Protein AF-A0A5D8Q970-F1 (afdb_monomer_lite)

Secondary structure (DSSP, 8-state):
-EEEEEE--TTSSHHHHHHHHHHHHT--EEEETTEEEETTEEEEE--GGG-SSHHHHHHHHTT-SHHHHHHHHHHHHHH--SEEEEEESSHHHHHHHHHHHTPPPPSEEEEGGGTS-HHHHHHHHHHHHHH-----SS---SS-----

Sequence (148 aa):
MKVYALVGESGTGKSHRAQQIAGMKKIECIIDDGLLIRNNRIVAGISAKREKSKIAAIRRAIFMDKSHAEEVRAKINEIQPRSVLILGTSERMIESIISALNLPPVDEVIRIEDVATPEEIEAAKHTRQAEGIHVIPVPIVKNSICLK

pLDDT: mean 88.59, std 17.06, range [30.23, 98.75]

InterPro domains:
  IPR027417 P-loop containing nucleoside triphosphate hydrolase [SSF52540] (2-115)

Foldseek 3Di:
DAEEEEEAAPQQCCLVCVVVVCVVVVAAWEQFQLFIDGPLDTPAGDGLVVDPDPVSSLCSSLLVPLVSLVRVLVSCVVVVTPHYYYYDHDVVSVVSNCVSNVHDDHPYYDYSVNVDPPVSRVVSNCCCVVVVDDDHNHDDPPDDDPPD

Organism: NCBI:txid2606906

Radius of gyration: 14.5 Å; chains: 1; bounding box: 30×33×36 Å

Structure (mmCIF, N/CA/C/O backbone):
data_AF-A0A5D8Q970-F1
#
_entry.id   AF-A0A5D8Q970-F1
#
loop_
_atom_site.group_PDB
_atom_site.id
_atom_site.type_symbol
_atom_site.label_atom_id
_atom_site.label_alt_id
_atom_site.label_comp_id
_atom_site.label_asym_id
_atom_site.label_entity_id
_atom_site.label_seq_id
_atom_site.pdbx_PDB_ins_code
_atom_site.Cartn_x
_atom_site.Cartn_y
_atom_site.Cartn_z
_atom_site.occupancy
_atom_site.B_iso_or_equiv
_atom_site.auth_seq_id
_atom_site.auth_comp_id
_atom_site.auth_asym_id
_atom_site.auth_atom_id
_atom_site.pdbx_PDB_model_num
ATOM 1 N N . MET A 1 1 ? -12.293 -7.362 8.334 1.00 96.00 1 MET A N 1
ATOM 2 C CA . MET A 1 1 ? -11.694 -6.721 7.145 1.00 96.00 1 MET A CA 1
ATOM 3 C C . MET A 1 1 ? -10.746 -7.720 6.509 1.00 96.00 1 MET A C 1
ATOM 5 O O . MET A 1 1 ? -9.945 -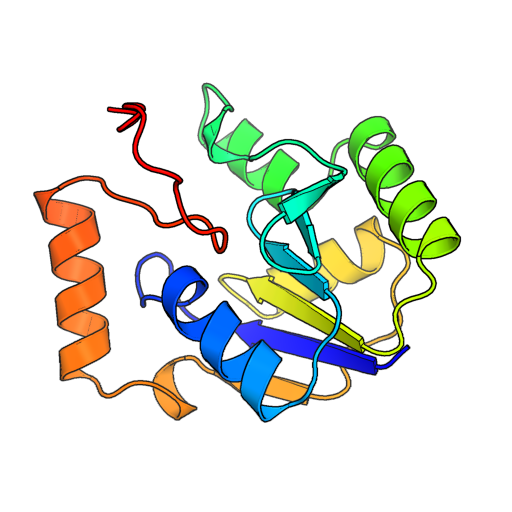8.267 7.250 1.00 96.00 1 MET A O 1
ATOM 9 N N . LYS A 1 2 ? -10.867 -7.980 5.201 1.00 98.06 2 LYS A N 1
ATOM 10 C CA . LYS A 1 2 ? -9.922 -8.812 4.438 1.00 98.06 2 LYS A CA 1
ATOM 11 C C . LYS A 1 2 ? -8.735 -7.986 3.940 1.00 98.06 2 LYS A C 1
ATOM 13 O O . LYS A 1 2 ? -8.937 -6.853 3.501 1.00 98.06 2 LYS A O 1
ATOM 18 N N . VAL A 1 3 ? -7.533 -8.540 3.959 1.00 98.56 3 VAL A N 1
ATOM 19 C CA . VAL A 1 3 ? -6.296 -7.869 3.553 1.00 98.56 3 VAL A CA 1
ATOM 20 C C . VAL A 1 3 ? -5.663 -8.617 2.384 1.00 98.56 3 VAL A C 1
ATOM 22 O O . VAL A 1 3 ? -5.260 -9.768 2.503 1.00 98.56 3 VAL A O 1
ATOM 25 N N . TYR A 1 4 ? -5.546 -7.936 1.251 1.00 98.62 4 TYR A N 1
ATOM 26 C CA . TYR A 1 4 ? -4.846 -8.412 0.063 1.00 98.62 4 TYR A CA 1
ATOM 27 C C . TYR A 1 4 ? -3.512 -7.677 -0.063 1.00 98.62 4 TYR A C 1
ATOM 29 O O . TYR A 1 4 ? -3.425 -6.493 0.268 1.00 98.62 4 TYR A O 1
ATOM 37 N N . ALA A 1 5 ? -2.493 -8.337 -0.601 1.00 98.38 5 ALA A N 1
ATOM 38 C CA . ALA A 1 5 ? -1.212 -7.718 -0.917 1.00 98.38 5 ALA A CA 1
ATOM 39 C C . ALA A 1 5 ? -0.885 -7.874 -2.404 1.00 98.38 5 ALA A C 1
ATOM 41 O O . ALA A 1 5 ? -1.008 -8.967 -2.944 1.00 98.38 5 ALA A O 1
ATOM 42 N N . LEU A 1 6 ? -0.433 -6.800 -3.053 1.00 98.12 6 LEU A N 1
ATOM 43 C CA . LEU A 1 6 ? 0.188 -6.844 -4.377 1.00 98.12 6 LEU A CA 1
ATOM 44 C C . LEU A 1 6 ? 1.685 -6.563 -4.233 1.00 98.12 6 LEU A C 1
ATOM 46 O O . LEU A 1 6 ? 2.087 -5.439 -3.909 1.00 98.12 6 LEU A O 1
ATOM 50 N N . VAL A 1 7 ? 2.502 -7.583 -4.490 1.00 97.62 7 VAL A N 1
ATOM 51 C CA . VAL A 1 7 ? 3.956 -7.552 -4.291 1.00 97.62 7 VAL A CA 1
ATOM 52 C C . VAL A 1 7 ? 4.681 -7.629 -5.630 1.00 97.62 7 VAL A C 1
ATOM 54 O O . VAL A 1 7 ? 4.294 -8.370 -6.523 1.00 97.62 7 VAL A O 1
ATOM 57 N N . GLY A 1 8 ? 5.745 -6.847 -5.778 1.00 95.12 8 GLY A N 1
ATOM 58 C CA . GLY A 1 8 ? 6.591 -6.863 -6.970 1.00 95.12 8 GLY A CA 1
ATOM 59 C C . GLY A 1 8 ? 7.581 -5.710 -6.965 1.00 95.12 8 GLY A C 1
ATOM 60 O O . GLY A 1 8 ? 7.360 -4.706 -6.286 1.00 95.12 8 GLY A O 1
ATOM 61 N N . GLU A 1 9 ? 8.661 -5.801 -7.730 1.00 92.12 9 GLU A N 1
ATOM 62 C CA . GLU A 1 9 ? 9.732 -4.799 -7.704 1.00 92.12 9 GLU A CA 1
ATOM 63 C C . GLU A 1 9 ? 9.276 -3.372 -8.061 1.00 92.12 9 GLU A C 1
ATOM 65 O O . GLU A 1 9 ? 8.180 -3.108 -8.565 1.00 92.12 9 GLU A O 1
ATOM 70 N N . SER A 1 10 ? 10.113 -2.382 -7.758 1.00 87.50 10 SER A N 1
ATOM 71 C CA . SER A 1 10 ? 9.811 -0.996 -8.109 1.00 87.50 10 SER A CA 1
ATOM 72 C C . SER A 1 10 ? 9.743 -0.826 -9.630 1.00 87.50 10 SER A C 1
ATOM 74 O O . SER A 1 10 ? 10.675 -1.192 -10.332 1.00 87.50 10 SER A O 1
ATOM 76 N N . GLY A 1 11 ? 8.658 -0.238 -10.142 1.00 84.62 11 GLY A N 1
ATOM 77 C CA . GLY A 1 11 ? 8.485 -0.017 -11.582 1.00 84.62 11 GLY A CA 1
ATOM 78 C C . GLY A 1 11 ? 7.807 -1.130 -12.369 1.00 84.62 11 GLY A C 1
ATOM 79 O O . GLY A 1 11 ? 7.571 -0.940 -13.548 1.00 84.62 11 GLY A O 1
ATOM 80 N N . THR A 1 12 ? 7.388 -2.223 -11.734 1.00 88.06 12 THR A N 1
ATOM 81 C CA . THR A 1 12 ? 6.688 -3.335 -12.407 1.00 88.06 12 THR A CA 1
ATOM 82 C C . THR A 1 12 ? 5.206 -3.065 -12.720 1.00 88.06 12 THR A C 1
ATOM 84 O O . THR A 1 12 ? 4.455 -3.981 -13.025 1.00 88.06 12 THR A O 1
ATOM 87 N N . GLY A 1 13 ? 4.731 -1.819 -12.596 1.00 85.94 13 GLY A N 1
ATOM 88 C CA . GLY A 1 13 ? 3.344 -1.461 -12.933 1.00 85.94 13 GLY A CA 1
ATOM 89 C C . GLY A 1 13 ? 2.278 -1.750 -11.861 1.00 85.94 13 GLY A C 1
ATOM 90 O O . GLY A 1 13 ? 1.089 -1.606 -12.142 1.00 85.94 13 GLY A O 1
ATOM 91 N N . LYS A 1 14 ? 2.660 -2.086 -10.617 1.00 92.50 14 LYS A N 1
ATOM 92 C CA . LYS A 1 14 ? 1.714 -2.362 -9.506 1.00 92.50 14 LYS A CA 1
ATOM 93 C C . LYS A 1 14 ? 0.605 -1.318 -9.349 1.00 92.50 14 LYS A C 1
ATOM 95 O O . LYS A 1 14 ? -0.564 -1.681 -9.321 1.00 92.50 14 LYS A O 1
ATOM 100 N N . SER A 1 15 ? 0.950 -0.030 -9.283 1.00 85.06 15 SER A N 1
ATOM 101 C CA . SER A 1 15 ? -0.033 1.048 -9.094 1.00 85.06 15 SER A CA 1
ATOM 102 C C . SER A 1 15 ? -1.039 1.140 -10.250 1.00 85.06 15 SER A C 1
ATOM 104 O O . SER A 1 15 ? -2.193 1.483 -10.025 1.00 85.06 15 SER A O 1
ATOM 106 N N . HIS A 1 16 ? -0.650 0.774 -11.476 1.00 84.12 16 HIS A N 1
ATOM 107 C CA . HIS A 1 16 ? -1.577 0.692 -12.609 1.00 84.12 16 HIS A CA 1
ATOM 108 C C . HIS A 1 16 ? -2.526 -0.513 -12.474 1.00 84.12 16 HIS A C 1
ATOM 110 O O . HIS A 1 16 ? -3.742 -0.372 -12.594 1.00 84.12 16 HIS A O 1
ATOM 116 N N . ARG A 1 17 ? -1.987 -1.695 -12.146 1.00 89.88 17 ARG A N 1
ATOM 117 C CA . ARG A 1 17 ? -2.764 -2.939 -11.978 1.00 89.88 17 ARG A CA 1
ATOM 118 C C . ARG A 1 17 ? -3.668 -2.939 -10.742 1.00 89.88 17 ARG A C 1
ATOM 120 O O . ARG A 1 17 ? -4.692 -3.619 -10.742 1.00 89.88 17 ARG A O 1
ATOM 127 N N . ALA A 1 18 ? -3.332 -2.170 -9.708 1.00 92.88 18 ALA A N 1
ATOM 128 C CA . ALA A 1 18 ? -4.062 -2.144 -8.442 1.00 92.88 18 ALA A CA 1
ATOM 129 C C . ALA A 1 18 ? -5.557 -1.858 -8.609 1.00 92.88 18 ALA A C 1
ATOM 131 O O . ALA A 1 18 ? -6.379 -2.520 -7.983 1.00 92.88 18 ALA A O 1
ATOM 132 N N . GLN A 1 19 ? -5.915 -0.920 -9.490 1.00 90.19 19 GLN A N 1
ATOM 133 C CA . GLN A 1 19 ? -7.313 -0.571 -9.752 1.00 90.19 19 GLN A CA 1
ATOM 134 C C . GLN A 1 19 ? -8.089 -1.720 -10.401 1.00 90.19 19 GLN A C 1
ATOM 136 O O . GLN A 1 19 ? -9.222 -2.009 -10.017 1.00 90.19 19 GLN A O 1
ATOM 141 N N . GLN A 1 20 ? -7.458 -2.427 -11.341 1.00 91.31 20 GLN A N 1
ATOM 142 C CA . GLN A 1 20 ? -8.046 -3.601 -11.981 1.00 91.31 20 GLN A CA 1
ATOM 143 C C . GLN A 1 20 ? -8.285 -4.723 -10.958 1.00 91.31 20 GLN A C 1
ATOM 145 O O . GLN A 1 20 ? -9.388 -5.262 -10.884 1.00 91.31 20 GLN A O 1
ATOM 150 N N . ILE A 1 21 ? -7.278 -5.034 -10.134 1.00 94.44 21 ILE A N 1
ATOM 151 C CA . ILE A 1 21 ? -7.375 -6.063 -9.086 1.00 94.44 21 ILE A CA 1
ATOM 152 C C . ILE A 1 21 ? -8.456 -5.692 -8.071 1.00 94.44 21 ILE A C 1
ATOM 154 O O . ILE A 1 21 ? -9.286 -6.535 -7.724 1.00 94.44 21 ILE A O 1
ATOM 158 N N . ALA A 1 22 ? -8.485 -4.431 -7.631 1.00 94.00 22 ALA A N 1
ATOM 159 C CA . ALA A 1 22 ? -9.492 -3.948 -6.700 1.00 94.00 22 ALA A CA 1
ATOM 160 C C . ALA A 1 22 ? -10.907 -4.071 -7.280 1.00 94.00 22 ALA A C 1
ATOM 162 O O . ALA A 1 22 ? -11.799 -4.565 -6.596 1.00 94.00 22 ALA A O 1
ATOM 163 N N . GLY A 1 23 ? -11.108 -3.728 -8.555 1.00 92.75 23 GLY A N 1
ATOM 164 C CA . GLY A 1 23 ? -12.386 -3.929 -9.239 1.00 92.75 23 GLY A CA 1
ATOM 165 C C . GLY A 1 23 ? -12.799 -5.403 -9.309 1.00 92.75 23 GLY A C 1
ATOM 166 O O . GLY A 1 23 ? -13.898 -5.758 -8.881 1.00 92.75 23 GLY A O 1
ATOM 167 N N . MET A 1 24 ? -11.906 -6.279 -9.783 1.00 93.38 24 MET A N 1
ATOM 168 C CA . MET A 1 24 ? -12.180 -7.716 -9.951 1.00 93.38 24 MET A CA 1
ATOM 169 C C . MET A 1 24 ? -12.506 -8.413 -8.625 1.00 93.38 24 MET A C 1
ATOM 171 O O . MET A 1 24 ? -13.450 -9.200 -8.549 1.00 93.38 24 MET A O 1
ATOM 175 N N . LYS A 1 25 ? -11.748 -8.110 -7.566 1.00 94.75 25 LYS A N 1
ATOM 176 C CA . LYS A 1 25 ? -11.921 -8.707 -6.233 1.00 94.75 25 LYS A CA 1
ATOM 177 C C . LYS A 1 25 ? -12.880 -7.919 -5.332 1.00 94.75 25 LYS A C 1
ATOM 179 O O . LYS A 1 25 ? -13.068 -8.300 -4.178 1.00 94.75 25 LYS A O 1
ATOM 184 N N . LYS A 1 26 ? -13.511 -6.851 -5.843 1.00 95.62 26 LYS A N 1
ATOM 185 C CA . LYS A 1 26 ? -14.404 -5.946 -5.091 1.00 95.62 26 LYS A CA 1
ATOM 186 C C . LYS A 1 26 ? -13.742 -5.412 -3.811 1.00 95.62 26 LYS A C 1
ATOM 188 O O . LYS A 1 26 ? -14.339 -5.427 -2.733 1.00 95.62 26 LYS A O 1
ATOM 193 N N . ILE A 1 27 ? -12.485 -4.993 -3.930 1.00 97.50 27 ILE A N 1
ATOM 194 C CA . ILE A 1 27 ? -11.704 -4.415 -2.838 1.00 97.50 27 ILE A CA 1
ATOM 195 C C . ILE A 1 27 ? -12.089 -2.949 -2.663 1.00 97.50 27 ILE A C 1
ATOM 197 O O . ILE A 1 27 ? -12.117 -2.193 -3.631 1.00 97.50 27 ILE A O 1
ATOM 201 N N . GLU A 1 28 ? -12.404 -2.549 -1.433 1.00 97.94 28 GLU A N 1
ATOM 202 C CA . GLU A 1 28 ? -12.983 -1.227 -1.170 1.00 97.94 28 GLU A CA 1
ATOM 203 C C . GLU A 1 28 ? -11.940 -0.116 -1.062 1.00 97.94 28 GLU A C 1
ATOM 205 O O . GLU A 1 28 ? -12.219 1.019 -1.455 1.00 97.94 28 GLU A O 1
ATOM 210 N N . CYS A 1 29 ? -10.749 -0.433 -0.552 1.00 98.31 29 CYS A N 1
ATOM 211 C CA . CYS A 1 29 ? -9.670 0.534 -0.378 1.00 98.31 29 CYS A CA 1
ATOM 212 C C . CYS A 1 29 ? -8.325 0.004 -0.890 1.00 98.31 29 CYS A C 1
ATOM 214 O O . CYS A 1 29 ? -8.037 -1.189 -0.814 1.00 98.31 29 CYS A O 1
ATOM 216 N N . ILE A 1 30 ? -7.472 0.914 -1.350 1.00 98.50 30 ILE A N 1
ATOM 217 C CA . ILE A 1 30 ? -6.084 0.653 -1.740 1.00 98.50 30 ILE A CA 1
ATOM 218 C C . ILE A 1 30 ? -5.164 1.453 -0.815 1.00 98.50 30 ILE A C 1
ATOM 220 O O . ILE A 1 30 ? -5.433 2.620 -0.530 1.00 98.50 30 ILE A O 1
ATOM 224 N N . ILE A 1 31 ? -4.082 0.827 -0.360 1.00 98.38 31 ILE A N 1
ATOM 225 C CA . ILE A 1 31 ? -3.004 1.447 0.406 1.00 98.38 31 ILE A CA 1
ATOM 226 C C . ILE A 1 31 ? -1.738 1.384 -0.447 1.00 98.38 31 ILE A C 1
ATOM 228 O O . ILE A 1 31 ? -1.235 0.301 -0.744 1.00 98.38 31 ILE A O 1
ATOM 232 N N . ASP A 1 32 ? -1.241 2.546 -0.862 1.00 95.81 32 ASP A N 1
ATOM 233 C CA . ASP A 1 32 ? -0.038 2.677 -1.690 1.00 95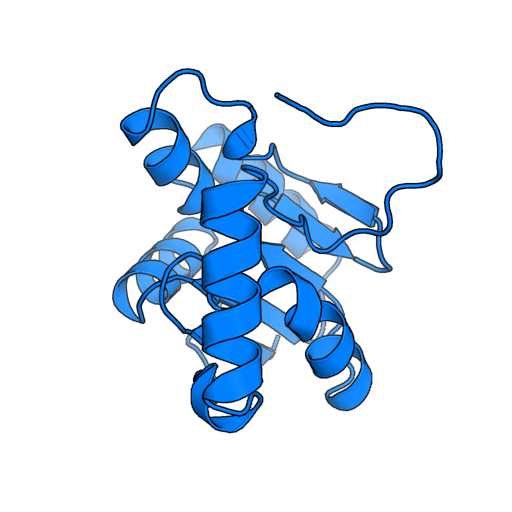.81 32 ASP A CA 1
ATOM 234 C C . ASP A 1 32 ? 0.656 4.003 -1.381 1.00 95.81 32 ASP A C 1
ATOM 236 O O . ASP A 1 32 ? -0.009 5.001 -1.120 1.00 95.81 32 ASP A O 1
ATOM 240 N N . ASP A 1 33 ? 1.987 4.030 -1.437 1.00 93.12 33 ASP A N 1
ATOM 241 C CA . ASP A 1 33 ? 2.779 5.266 -1.384 1.00 93.12 33 ASP A CA 1
ATOM 242 C C . ASP A 1 33 ? 2.512 6.171 -0.157 1.00 93.12 33 ASP A C 1
ATOM 244 O O . ASP A 1 33 ? 2.724 7.376 -0.218 1.00 93.12 33 ASP A O 1
ATOM 248 N N . GLY A 1 34 ? 2.039 5.629 0.971 1.00 96.88 34 GLY A N 1
ATOM 249 C CA . GLY A 1 34 ? 1.655 6.434 2.141 1.00 96.88 34 GLY A CA 1
ATOM 250 C C . GLY A 1 34 ? 0.234 7.015 2.074 1.00 96.88 34 GLY A C 1
ATOM 251 O O . GLY A 1 34 ? -0.103 7.909 2.842 1.00 96.88 34 GLY A O 1
ATOM 252 N N . LEU A 1 35 ? -0.605 6.537 1.158 1.00 98.19 35 LEU A N 1
ATOM 253 C CA . LEU A 1 35 ? -1.977 6.995 0.957 1.00 98.19 35 LEU A CA 1
ATOM 254 C C . LEU A 1 35 ? -2.984 5.897 1.290 1.00 98.19 35 LEU A C 1
ATOM 256 O O . LEU A 1 35 ? -2.733 4.718 1.046 1.00 98.19 35 LEU A O 1
ATOM 260 N N . LEU A 1 36 ? -4.166 6.315 1.741 1.00 98.50 36 LEU A N 1
ATOM 261 C CA . LEU A 1 36 ? -5.384 5.512 1.713 1.00 98.50 36 LEU A CA 1
ATOM 262 C C . LEU A 1 36 ? -6.294 6.035 0.603 1.00 98.50 36 LEU A C 1
ATOM 264 O O . LEU A 1 36 ? -6.653 7.216 0.573 1.00 98.50 36 LEU A O 1
ATOM 268 N N . ILE A 1 37 ? -6.680 5.149 -0.307 1.00 97.75 37 ILE A N 1
ATOM 269 C CA . ILE A 1 37 ? -7.447 5.476 -1.505 1.00 97.75 37 ILE A CA 1
ATOM 270 C C . ILE A 1 37 ? -8.741 4.669 -1.505 1.00 97.75 37 ILE A C 1
ATOM 272 O O . ILE A 1 37 ? -8.718 3.456 -1.324 1.00 97.75 37 ILE A O 1
ATOM 276 N N . ARG A 1 38 ? -9.873 5.332 -1.748 1.00 95.81 38 ARG A N 1
ATOM 277 C CA . ARG A 1 38 ? -11.200 4.714 -1.877 1.00 95.81 38 ARG A CA 1
ATOM 278 C C . ARG A 1 38 ? -11.948 5.365 -3.028 1.00 95.81 38 ARG A C 1
ATOM 280 O O . ARG A 1 38 ? -11.940 6.588 -3.142 1.00 95.81 38 ARG A O 1
ATOM 287 N N . ASN A 1 39 ? -12.610 4.569 -3.871 1.00 90.00 39 ASN A N 1
ATOM 288 C CA . ASN A 1 39 ? -13.371 5.066 -5.027 1.00 90.00 39 ASN A CA 1
ATOM 289 C C . ASN A 1 39 ? -12.573 6.079 -5.864 1.00 90.00 39 ASN A C 1
ATOM 291 O O . ASN A 1 39 ? -13.064 7.165 -6.178 1.00 90.00 39 ASN A O 1
ATOM 295 N N . ASN A 1 40 ? -11.317 5.745 -6.175 1.00 86.81 40 ASN A N 1
ATOM 296 C CA . ASN A 1 40 ? -10.425 6.580 -6.981 1.00 86.81 40 ASN A CA 1
ATOM 297 C C . ASN A 1 40 ? -10.109 7.962 -6.380 1.00 86.81 40 ASN A C 1
ATOM 299 O O . ASN A 1 40 ? -9.687 8.866 -7.099 1.00 86.81 40 ASN A O 1
ATOM 303 N N . ARG A 1 41 ? -10.286 8.135 -5.066 1.00 93.06 41 ARG A N 1
ATOM 304 C CA . ARG A 1 41 ? -9.966 9.365 -4.336 1.00 93.06 41 ARG A CA 1
ATOM 305 C C . ARG A 1 41 ? -9.052 9.061 -3.161 1.00 93.06 41 ARG A C 1
ATOM 307 O O . ARG A 1 41 ? -9.235 8.060 -2.473 1.00 93.06 41 ARG A O 1
ATOM 314 N N . ILE A 1 42 ? -8.096 9.951 -2.918 1.00 97.06 42 ILE A N 1
ATOM 315 C CA . ILE A 1 42 ? -7.302 9.942 -1.689 1.00 97.06 42 ILE A CA 1
ATOM 316 C C . ILE A 1 42 ? -8.233 10.361 -0.552 1.00 97.06 42 ILE A C 1
ATOM 318 O O . ILE A 1 42 ? -8.828 11.436 -0.613 1.00 97.06 42 ILE A O 1
ATOM 322 N N . VAL A 1 43 ? -8.382 9.503 0.452 1.00 97.69 43 VAL A N 1
ATOM 323 C CA . VAL A 1 43 ? -9.256 9.749 1.610 1.00 97.69 43 VAL A CA 1
ATOM 324 C C . VAL A 1 43 ? -8.479 10.020 2.898 1.00 97.69 43 VAL A C 1
ATOM 326 O O . VAL A 1 43 ? -9.057 10.575 3.828 1.00 97.69 43 VAL A O 1
ATOM 329 N N . ALA A 1 44 ? -7.194 9.655 2.948 1.00 98.25 44 ALA A N 1
ATOM 330 C CA . ALA A 1 44 ? -6.250 10.033 4.000 1.00 98.25 44 ALA A CA 1
ATOM 331 C C . ALA A 1 44 ? -4.799 9.829 3.541 1.00 98.25 44 ALA A C 1
ATOM 333 O O . ALA A 1 44 ? -4.534 9.093 2.581 1.00 98.25 44 ALA A O 1
ATOM 334 N N . GLY A 1 45 ? -3.875 10.435 4.281 1.00 97.69 45 GLY A N 1
ATOM 335 C CA . GLY A 1 45 ? -2.444 10.258 4.114 1.00 97.69 45 GLY A CA 1
ATOM 336 C C . GLY A 1 45 ? -1.823 11.188 3.079 1.00 97.69 45 GLY A C 1
ATOM 337 O O . GLY A 1 45 ? -2.485 11.912 2.328 1.00 97.69 45 GLY A O 1
ATOM 338 N N . ILE A 1 46 ? -0.497 11.161 3.042 1.00 95.38 46 ILE A N 1
ATOM 339 C CA . ILE A 1 46 ? 0.324 12.016 2.195 1.00 95.38 46 ILE A CA 1
ATOM 340 C C . ILE A 1 46 ? 1.312 11.139 1.432 1.00 95.38 46 ILE A C 1
ATOM 342 O O . ILE A 1 46 ? 2.096 10.396 2.019 1.00 95.38 46 ILE A O 1
ATOM 346 N N . SER A 1 47 ? 1.311 11.314 0.113 1.00 95.12 47 SER A N 1
ATOM 347 C CA . SER A 1 47 ? 2.163 10.582 -0.820 1.00 95.12 47 SER A CA 1
ATOM 348 C C . SER A 1 47 ? 3.646 10.726 -0.476 1.00 95.12 47 SER A C 1
ATOM 350 O O . SER A 1 47 ? 4.161 11.840 -0.339 1.00 95.12 47 SER A O 1
ATOM 352 N N . ALA A 1 48 ? 4.345 9.596 -0.414 1.00 92.62 48 ALA A N 1
ATOM 353 C CA . ALA A 1 48 ? 5.788 9.499 -0.260 1.00 92.62 48 ALA A CA 1
ATOM 354 C C . ALA A 1 48 ? 6.548 10.182 -1.403 1.00 92.62 48 ALA A C 1
ATOM 356 O O . ALA A 1 48 ? 7.670 10.636 -1.200 1.00 92.62 48 ALA A O 1
ATOM 357 N N . LYS A 1 49 ? 5.928 10.350 -2.576 1.00 85.12 49 LYS A N 1
ATOM 358 C CA . LYS A 1 49 ? 6.496 11.117 -3.699 1.00 85.12 49 LYS A CA 1
ATOM 359 C C . LYS A 1 49 ? 6.619 12.617 -3.418 1.00 85.12 49 LYS A C 1
ATOM 361 O O . LYS A 1 49 ? 7.315 13.309 -4.150 1.00 85.12 49 LYS A O 1
ATOM 366 N N . ARG A 1 50 ? 5.966 13.138 -2.372 1.00 90.94 50 ARG A N 1
ATOM 367 C CA . ARG A 1 50 ? 6.141 14.534 -1.924 1.00 90.94 50 ARG A CA 1
ATOM 368 C C . ARG A 1 50 ? 7.384 14.729 -1.056 1.00 90.94 50 ARG A C 1
ATOM 370 O O . ARG A 1 50 ? 7.711 15.862 -0.708 1.00 90.94 50 ARG A O 1
ATOM 377 N N . GLU A 1 51 ? 8.055 13.646 -0.677 1.00 92.94 51 GLU A N 1
ATOM 378 C CA . GLU A 1 51 ? 9.234 13.703 0.175 1.00 92.94 51 GLU A CA 1
ATOM 379 C C . GLU A 1 51 ? 10.483 14.112 -0.600 1.00 92.94 51 GLU A C 1
ATOM 381 O O . GLU A 1 51 ? 10.738 13.650 -1.709 1.00 92.94 51 GLU A O 1
ATOM 386 N N . LYS A 1 52 ? 11.318 14.946 0.026 1.00 89.75 52 LYS A N 1
ATOM 387 C CA . LYS A 1 52 ? 12.536 15.485 -0.604 1.00 89.75 52 LYS A CA 1
ATOM 388 C C . LYS A 1 52 ? 13.684 14.480 -0.687 1.00 89.75 52 LYS A C 1
ATOM 390 O O . LYS A 1 52 ? 14.628 14.689 -1.440 1.00 89.75 52 LYS A O 1
ATOM 395 N N . SER A 1 53 ? 13.652 13.424 0.127 1.00 94.50 53 SER A N 1
ATOM 396 C CA . SER A 1 53 ? 14.711 12.415 0.172 1.00 94.50 53 SER A CA 1
ATOM 397 C C . SER A 1 53 ? 14.143 11.010 0.050 1.00 94.50 53 SER A C 1
ATOM 399 O O . SER A 1 53 ? 13.050 10.718 0.534 1.00 94.50 53 SER A O 1
ATOM 401 N N . LYS A 1 54 ? 14.935 10.105 -0.531 1.00 90.00 54 LYS A N 1
ATOM 402 C CA . LYS A 1 54 ? 14.572 8.690 -0.679 1.00 90.00 54 LYS A CA 1
ATOM 403 C C . LYS A 1 54 ? 14.271 8.020 0.665 1.00 90.00 54 LYS A C 1
ATOM 405 O O . LYS A 1 54 ? 13.338 7.232 0.759 1.00 90.00 54 LYS A O 1
ATOM 410 N N . ILE A 1 55 ? 15.041 8.342 1.707 1.00 94.56 55 ILE A N 1
ATOM 411 C CA . ILE A 1 55 ? 14.826 7.791 3.053 1.00 94.56 55 ILE A CA 1
ATOM 412 C C . ILE A 1 55 ? 13.486 8.276 3.612 1.00 94.56 55 ILE A C 1
ATOM 414 O O . ILE A 1 55 ? 12.716 7.465 4.123 1.00 94.56 55 ILE A O 1
ATOM 418 N N . ALA A 1 56 ? 13.178 9.569 3.481 1.00 95.38 56 ALA A N 1
ATOM 419 C CA . ALA A 1 56 ? 11.896 10.113 3.922 1.00 95.38 56 ALA A CA 1
ATOM 420 C C . ALA A 1 56 ? 10.720 9.500 3.143 1.00 95.38 56 ALA A C 1
ATOM 422 O O . ALA A 1 56 ? 9.744 9.087 3.762 1.00 95.38 56 ALA A O 1
ATOM 423 N N . ALA A 1 57 ? 10.859 9.319 1.824 1.00 94.00 57 ALA A N 1
ATOM 424 C CA . ALA A 1 57 ? 9.866 8.639 0.992 1.00 94.00 57 ALA A CA 1
ATOM 425 C C . ALA A 1 57 ? 9.598 7.203 1.472 1.00 94.00 57 ALA A C 1
ATOM 427 O O . ALA A 1 57 ? 8.450 6.822 1.678 1.00 94.00 57 ALA A O 1
ATOM 428 N N . ILE A 1 58 ? 10.648 6.416 1.736 1.00 93.88 58 ILE A N 1
ATOM 429 C CA . ILE A 1 58 ? 10.494 5.047 2.255 1.00 93.88 58 ILE A CA 1
ATOM 430 C C . ILE A 1 58 ? 9.764 5.062 3.601 1.00 93.88 58 ILE A C 1
ATOM 432 O O . ILE A 1 58 ? 8.794 4.329 3.775 1.00 93.88 58 ILE A O 1
ATOM 436 N N . ARG A 1 59 ? 10.191 5.923 4.536 1.00 96.75 59 ARG A N 1
ATOM 437 C CA . ARG A 1 59 ? 9.560 6.057 5.861 1.00 96.75 59 ARG A CA 1
ATOM 438 C C . ARG A 1 59 ? 8.086 6.444 5.753 1.00 96.75 59 ARG A C 1
ATOM 440 O O . ARG A 1 59 ? 7.272 5.924 6.511 1.00 96.75 59 ARG A O 1
ATOM 447 N N . ARG A 1 60 ? 7.741 7.328 4.814 1.00 97.81 60 ARG A N 1
ATOM 448 C CA . ARG A 1 60 ? 6.361 7.740 4.541 1.00 97.81 60 ARG A CA 1
ATOM 449 C C . ARG A 1 60 ? 5.527 6.589 3.985 1.00 97.81 60 ARG A C 1
ATOM 451 O O . ARG A 1 60 ? 4.440 6.342 4.497 1.00 97.81 60 ARG A O 1
ATOM 458 N N . ALA A 1 61 ? 6.055 5.870 2.995 1.00 96.44 61 ALA A N 1
ATOM 459 C CA . ALA A 1 61 ? 5.361 4.775 2.321 1.00 96.44 61 ALA A CA 1
ATOM 460 C C . ALA A 1 61 ? 5.033 3.602 3.257 1.00 96.44 61 ALA A C 1
ATOM 462 O O . ALA A 1 61 ? 4.012 2.947 3.076 1.00 96.44 61 ALA A O 1
ATOM 463 N N . ILE A 1 62 ? 5.876 3.358 4.266 1.00 98.06 62 ILE A N 1
ATOM 464 C CA . ILE A 1 62 ? 5.643 2.326 5.291 1.00 98.06 62 ILE A CA 1
ATOM 465 C C . ILE A 1 62 ? 4.950 2.861 6.551 1.00 98.06 62 ILE A C 1
ATOM 467 O O . ILE A 1 62 ? 4.883 2.149 7.547 1.00 98.06 62 ILE A O 1
ATOM 471 N N . PHE A 1 63 ? 4.462 4.108 6.529 1.00 98.50 63 PHE A N 1
ATOM 472 C CA . PHE A 1 63 ? 3.772 4.752 7.654 1.00 98.50 63 PHE A CA 1
ATOM 473 C C . PHE A 1 63 ? 4.597 4.762 8.956 1.00 98.50 63 PHE A C 1
ATOM 475 O O . PHE A 1 63 ? 4.078 4.561 10.049 1.00 98.50 63 PHE A O 1
ATOM 482 N N . MET A 1 64 ? 5.907 5.007 8.853 1.00 97.69 64 MET A N 1
ATOM 483 C CA . MET A 1 64 ? 6.804 5.030 10.017 1.00 97.69 64 MET A CA 1
ATOM 484 C C . MET A 1 64 ? 6.586 6.255 10.918 1.00 97.69 64 MET A C 1
ATOM 486 O O . MET A 1 64 ? 6.911 6.225 12.105 1.00 97.69 64 MET A O 1
ATOM 490 N N . ASP A 1 65 ? 6.091 7.353 10.349 1.00 97.00 65 ASP A N 1
ATOM 491 C CA . ASP A 1 65 ? 5.709 8.537 11.111 1.00 97.00 65 ASP A CA 1
ATOM 492 C C . ASP A 1 65 ? 4.389 8.287 11.857 1.00 97.00 65 ASP A C 1
ATOM 494 O O . ASP A 1 65 ? 3.390 7.897 11.251 1.00 97.00 65 ASP A O 1
ATOM 498 N N . LYS A 1 66 ? 4.397 8.476 13.183 1.00 97.38 66 LYS A N 1
ATOM 499 C CA . LYS A 1 66 ? 3.284 8.061 14.048 1.00 97.38 66 LYS A CA 1
ATOM 500 C C . LYS A 1 66 ? 2.016 8.871 13.804 1.00 97.38 66 LYS A C 1
ATOM 502 O O . LYS A 1 66 ? 0.952 8.268 13.722 1.00 97.38 66 LYS A O 1
ATOM 507 N N . SER A 1 67 ? 2.122 10.192 13.655 1.00 97.88 67 SER A N 1
ATOM 508 C CA . SER A 1 67 ? 0.948 11.041 13.425 1.00 97.88 67 SER A CA 1
ATOM 509 C C . SER A 1 67 ? 0.337 10.773 12.051 1.00 97.88 67 SER A C 1
ATOM 511 O O . SER A 1 67 ? -0.881 10.667 11.935 1.00 97.88 67 SER A O 1
ATOM 513 N N . HIS A 1 68 ? 1.166 10.557 11.026 1.00 98.38 68 HIS A N 1
ATOM 514 C CA . HIS A 1 68 ? 0.694 10.123 9.713 1.00 98.38 68 HIS A CA 1
ATOM 515 C C . HIS A 1 68 ? -0.006 8.753 9.761 1.00 98.38 68 HIS A C 1
ATOM 517 O O . HIS A 1 68 ? -1.072 8.572 9.174 1.00 98.38 68 HIS A O 1
ATOM 523 N N . ALA A 1 69 ? 0.560 7.779 10.480 1.00 98.62 69 ALA A N 1
ATOM 524 C CA . ALA A 1 69 ? -0.074 6.475 10.665 1.00 98.62 69 ALA A CA 1
ATOM 525 C C . ALA A 1 69 ? -1.406 6.585 11.426 1.00 98.62 69 ALA A C 1
ATOM 527 O O . ALA A 1 69 ? -2.378 5.925 11.066 1.00 98.62 69 ALA A O 1
ATOM 528 N N . GLU A 1 70 ? -1.472 7.420 12.464 1.00 98.69 70 GLU A N 1
ATOM 529 C CA . GLU A 1 70 ? -2.688 7.687 13.240 1.00 98.69 70 GLU A CA 1
ATOM 530 C C . GLU A 1 70 ? -3.796 8.321 12.393 1.00 98.69 70 GLU A C 1
ATOM 532 O O . GLU A 1 70 ? -4.933 7.856 12.467 1.00 98.69 70 GLU A O 1
ATOM 537 N N . GLU A 1 71 ? -3.476 9.298 11.538 1.00 98.50 71 GLU A N 1
ATOM 538 C CA . GLU A 1 71 ? -4.423 9.896 10.582 1.00 98.50 71 GLU A CA 1
ATOM 539 C C . GLU A 1 71 ? -5.071 8.819 9.698 1.00 98.50 71 GLU A C 1
ATOM 541 O O . GLU A 1 71 ? -6.296 8.739 9.556 1.00 98.50 71 GLU A O 1
ATOM 546 N N . VAL A 1 72 ? -4.241 7.945 9.130 1.00 98.75 72 VAL A N 1
ATOM 547 C CA . VAL A 1 72 ? -4.692 6.903 8.208 1.00 98.75 72 VAL A CA 1
ATOM 548 C C . VAL A 1 72 ? -5.476 5.818 8.946 1.00 98.75 72 VAL A C 1
ATOM 550 O O . VAL A 1 72 ? -6.544 5.423 8.480 1.00 98.75 72 VAL A O 1
ATOM 553 N N . ARG A 1 73 ? -5.023 5.387 10.131 1.00 98.75 73 ARG A N 1
ATOM 554 C CA . ARG A 1 73 ? -5.763 4.457 11.005 1.00 98.75 73 ARG A CA 1
ATOM 555 C C . ARG A 1 73 ? -7.136 5.004 11.380 1.00 98.75 73 ARG A C 1
ATOM 557 O O . ARG A 1 73 ? -8.121 4.275 11.295 1.00 98.75 73 ARG A O 1
ATOM 564 N N . ALA A 1 74 ? -7.215 6.277 11.769 1.00 98.69 74 ALA A N 1
ATOM 565 C CA . ALA A 1 74 ? -8.476 6.925 12.110 1.00 98.69 74 ALA A CA 1
ATOM 566 C C . ALA A 1 74 ? -9.444 6.882 10.923 1.00 98.69 74 ALA A C 1
ATOM 568 O O . ALA A 1 74 ? -10.600 6.491 11.087 1.00 98.69 74 ALA A O 1
ATOM 569 N N . LYS A 1 75 ? -8.956 7.167 9.708 1.00 98.69 75 LYS A N 1
ATOM 570 C CA . LYS A 1 75 ? -9.783 7.084 8.501 1.00 98.69 75 LYS A CA 1
ATOM 571 C C . LYS A 1 75 ? -10.206 5.651 8.159 1.00 98.69 75 LYS A C 1
ATOM 573 O O . LYS A 1 75 ? -11.344 5.447 7.746 1.00 98.69 75 LYS A O 1
ATOM 578 N N . ILE A 1 76 ? -9.342 4.650 8.347 1.00 98.62 76 ILE A N 1
ATOM 579 C CA . ILE A 1 76 ? -9.711 3.231 8.171 1.00 98.62 76 ILE A CA 1
ATOM 580 C C . ILE A 1 76 ? -10.817 2.839 9.159 1.00 98.62 76 ILE A C 1
ATOM 582 O O . ILE A 1 76 ? -11.783 2.193 8.756 1.00 98.62 76 ILE A O 1
ATOM 586 N N . ASN A 1 77 ? -10.717 3.271 10.418 1.00 98.12 77 ASN A N 1
ATOM 587 C CA . ASN A 1 77 ? -11.721 3.002 11.451 1.00 98.12 77 ASN A CA 1
ATOM 588 C C . ASN A 1 77 ? -13.050 3.727 11.205 1.00 98.12 77 ASN A C 1
ATOM 590 O O . ASN A 1 77 ? -14.096 3.187 11.541 1.00 98.12 77 ASN A O 1
ATOM 594 N N . GLU A 1 78 ? -13.022 4.919 10.609 1.00 98.38 78 GLU A N 1
ATOM 595 C CA . GLU A 1 78 ? -14.222 5.649 10.182 1.00 98.38 78 GLU A CA 1
ATOM 596 C C . GLU A 1 78 ? -14.904 4.966 8.987 1.00 98.38 78 GLU A C 1
ATOM 598 O O . GLU A 1 78 ? -16.122 4.818 8.959 1.00 98.38 78 GLU A O 1
ATOM 603 N N . ILE A 1 79 ? -14.120 4.538 7.992 1.00 97.94 79 ILE A N 1
ATOM 604 C CA . ILE A 1 79 ? -14.635 3.909 6.768 1.00 97.94 79 ILE A CA 1
ATOM 605 C C . ILE A 1 79 ? -15.120 2.477 7.025 1.00 97.94 79 ILE A C 1
ATOM 607 O O . ILE A 1 79 ? -16.049 2.032 6.352 1.00 97.94 79 ILE A O 1
ATOM 611 N N . GLN A 1 80 ? -14.463 1.758 7.940 1.00 97.94 80 GLN A N 1
ATOM 612 C CA . GLN A 1 80 ? -14.653 0.330 8.216 1.00 97.94 80 GLN A CA 1
ATOM 613 C C . GLN A 1 80 ? -14.713 -0.528 6.937 1.00 97.94 80 GLN A C 1
ATOM 615 O O . GLN A 1 80 ? -15.704 -1.227 6.705 1.00 97.94 80 GLN A O 1
ATOM 620 N N . PRO A 1 81 ? -13.677 -0.490 6.073 1.00 98.12 81 PRO A N 1
ATOM 621 C CA . PRO A 1 81 ? -13.742 -1.181 4.796 1.00 98.12 81 PRO A CA 1
ATOM 622 C C . PRO A 1 81 ? -13.818 -2.699 4.995 1.00 98.12 81 PRO A C 1
ATOM 624 O O . PRO A 1 81 ? -13.128 -3.289 5.835 1.00 98.12 81 PRO A O 1
ATOM 627 N N . ARG A 1 82 ? -14.626 -3.368 4.169 1.00 98.31 82 ARG A N 1
ATOM 628 C CA . ARG A 1 82 ? -14.699 -4.838 4.164 1.00 98.31 82 ARG A CA 1
ATOM 629 C C . ARG A 1 82 ? -13.392 -5.463 3.690 1.00 98.31 82 ARG A C 1
ATOM 631 O O . ARG A 1 82 ? -13.061 -6.564 4.137 1.00 98.31 82 ARG A O 1
ATOM 638 N N . SER A 1 83 ? -12.651 -4.771 2.827 1.00 98.56 83 SER A N 1
ATOM 639 C CA . SER A 1 83 ? -11.411 -5.255 2.220 1.00 98.56 83 SER A CA 1
ATOM 640 C C . SER A 1 83 ? -10.449 -4.123 1.848 1.00 98.56 83 SER A C 1
ATOM 642 O O . SER A 1 83 ? -10.873 -3.044 1.426 1.00 98.56 83 SER A O 1
ATOM 644 N N . VAL A 1 84 ? -9.147 -4.394 1.967 1.00 98.62 84 VAL A N 1
ATOM 645 C CA . VAL A 1 84 ? -8.054 -3.485 1.580 1.00 98.62 84 VAL A CA 1
ATOM 646 C C . VAL A 1 84 ? -7.028 -4.202 0.698 1.00 98.62 84 VAL A C 1
ATOM 648 O O . VAL A 1 84 ? -6.778 -5.389 0.892 1.00 98.62 84 VAL A O 1
ATOM 651 N N . LEU A 1 85 ? -6.424 -3.487 -0.252 1.00 98.56 85 LEU A N 1
ATOM 652 C CA . LEU A 1 85 ? -5.289 -3.946 -1.059 1.00 98.56 85 LEU A CA 1
ATOM 653 C C . LEU A 1 85 ? -4.054 -3.114 -0.713 1.00 98.56 85 LEU A C 1
ATOM 655 O O . LEU A 1 85 ? -4.068 -1.903 -0.911 1.00 98.56 85 LEU A O 1
ATOM 659 N N . ILE A 1 86 ? -2.990 -3.752 -0.237 1.00 98.50 86 ILE A N 1
ATOM 660 C CA . ILE A 1 86 ? -1.724 -3.099 0.110 1.00 98.50 86 ILE A CA 1
ATOM 661 C C . ILE A 1 86 ? -0.710 -3.333 -1.009 1.00 98.50 86 ILE A C 1
ATOM 663 O O . ILE A 1 86 ? -0.486 -4.470 -1.421 1.00 98.50 86 ILE A O 1
ATOM 667 N N . LEU A 1 87 ? -0.081 -2.267 -1.496 1.00 97.81 87 LEU A N 1
ATOM 668 C CA . LEU A 1 87 ? 0.989 -2.344 -2.488 1.00 97.81 87 LEU A CA 1
ATOM 669 C C . LEU A 1 87 ? 2.351 -2.280 -1.801 1.00 97.81 87 LEU A C 1
ATOM 671 O O . LEU A 1 87 ? 2.592 -1.438 -0.938 1.00 97.81 87 LEU A O 1
ATOM 675 N N . GLY A 1 88 ? 3.272 -3.144 -2.222 1.00 96.31 88 GLY A N 1
ATOM 676 C CA . GLY A 1 88 ? 4.616 -3.176 -1.656 1.00 96.31 88 GLY A CA 1
ATOM 677 C C . GLY A 1 88 ? 5.651 -3.736 -2.617 1.00 96.31 88 GLY A C 1
ATOM 678 O O . GLY A 1 88 ? 5.334 -4.450 -3.568 1.00 96.31 88 GLY A O 1
ATOM 679 N N . THR A 1 89 ? 6.917 -3.396 -2.381 1.00 95.62 89 THR A N 1
ATOM 680 C CA . THR A 1 89 ? 8.035 -3.966 -3.149 1.00 95.62 89 THR A CA 1
ATOM 681 C C . THR A 1 89 ? 8.507 -5.317 -2.630 1.00 95.62 89 THR A C 1
ATOM 683 O O . THR A 1 89 ? 9.256 -6.002 -3.313 1.00 95.62 89 THR A O 1
ATOM 686 N N . SER A 1 90 ? 8.099 -5.690 -1.420 1.00 96.00 90 SER A N 1
ATOM 687 C CA . SER A 1 90 ? 8.435 -6.960 -0.783 1.00 96.00 90 SER A CA 1
ATOM 688 C C . SER A 1 90 ? 7.412 -7.295 0.296 1.00 96.00 90 SER A C 1
ATOM 690 O O . SER A 1 90 ? 6.739 -6.405 0.815 1.00 96.00 90 SER A O 1
ATOM 692 N N . GLU A 1 91 ? 7.335 -8.565 0.681 1.00 95.88 91 GLU A N 1
ATOM 693 C CA . GLU A 1 91 ? 6.461 -9.027 1.768 1.00 95.88 91 GLU A CA 1
ATOM 694 C C . GLU A 1 91 ? 6.807 -8.336 3.099 1.00 95.88 91 GLU A C 1
ATOM 696 O O . GLU A 1 91 ? 5.921 -7.829 3.779 1.00 95.88 91 GLU A O 1
ATOM 701 N N . ARG A 1 92 ? 8.099 -8.128 3.388 1.00 97.31 92 ARG A N 1
ATOM 702 C CA . ARG A 1 92 ? 8.556 -7.344 4.550 1.00 97.31 92 ARG A CA 1
ATOM 703 C C . ARG A 1 92 ? 8.012 -5.909 4.571 1.00 97.31 92 ARG A C 1
ATOM 705 O O . ARG A 1 92 ? 7.741 -5.351 5.637 1.00 97.31 92 ARG A O 1
ATOM 712 N N . MET A 1 93 ? 7.883 -5.275 3.403 1.00 96.94 93 MET A N 1
ATOM 713 C CA . MET A 1 93 ? 7.272 -3.946 3.311 1.00 96.94 93 MET A CA 1
ATOM 714 C C . MET A 1 93 ? 5.778 -4.011 3.651 1.00 96.94 93 MET A C 1
ATOM 716 O O . MET A 1 93 ? 5.296 -3.153 4.387 1.00 96.94 93 MET A O 1
ATOM 720 N N . ILE A 1 94 ? 5.069 -5.038 3.173 1.00 98.38 94 ILE A N 1
ATOM 721 C CA . ILE A 1 94 ? 3.655 -5.267 3.501 1.00 98.38 94 ILE A CA 1
ATOM 722 C C . ILE A 1 94 ? 3.474 -5.469 5.009 1.00 98.38 94 ILE A C 1
ATOM 724 O O . ILE A 1 94 ? 2.642 -4.800 5.614 1.00 98.38 94 ILE A O 1
ATOM 728 N N . GLU A 1 95 ? 4.291 -6.317 5.634 1.00 98.19 95 GLU A N 1
ATOM 729 C CA . GLU A 1 95 ? 4.269 -6.553 7.085 1.00 98.19 95 GLU A CA 1
ATOM 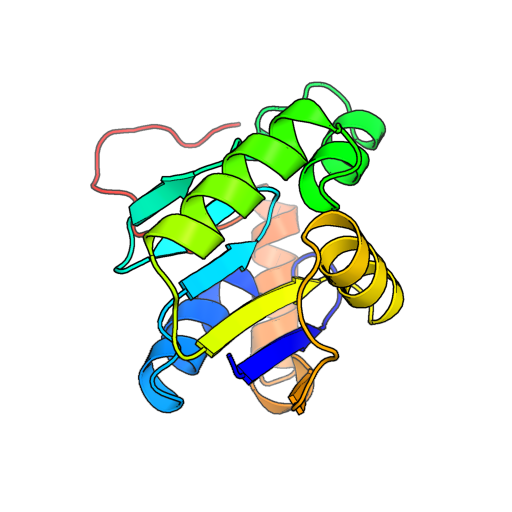730 C C . GLU A 1 95 ? 4.487 -5.262 7.882 1.00 98.19 95 GLU A C 1
ATOM 732 O O . GLU A 1 95 ? 3.791 -5.003 8.866 1.00 98.19 95 GLU A O 1
ATOM 737 N N . SER A 1 96 ? 5.416 -4.415 7.423 1.00 98.44 96 SER A N 1
ATOM 738 C CA . SER A 1 96 ? 5.684 -3.113 8.043 1.00 98.44 96 SER A CA 1
ATOM 739 C C . SER A 1 96 ? 4.451 -2.209 7.994 1.00 98.44 96 SER A C 1
ATOM 741 O O . SER A 1 96 ? 4.105 -1.602 9.003 1.00 98.44 96 SER A O 1
ATOM 743 N N . ILE A 1 97 ? 3.756 -2.158 6.852 1.00 98.69 97 ILE A N 1
ATOM 744 C CA . ILE A 1 97 ? 2.523 -1.373 6.685 1.00 98.69 97 ILE A CA 1
ATOM 745 C C . ILE A 1 97 ? 1.394 -1.932 7.559 1.00 98.69 97 ILE A C 1
ATOM 747 O O . ILE A 1 97 ? 0.705 -1.162 8.224 1.00 98.69 97 ILE A O 1
ATOM 751 N N . ILE A 1 98 ? 1.212 -3.255 7.598 1.00 98.62 98 ILE A N 1
ATOM 752 C CA . ILE A 1 98 ? 0.186 -3.914 8.423 1.00 98.62 98 ILE A CA 1
ATOM 753 C C . ILE A 1 98 ? 0.377 -3.566 9.894 1.00 98.62 98 ILE A C 1
ATOM 755 O O . ILE A 1 98 ? -0.567 -3.125 10.549 1.00 98.62 98 ILE A O 1
ATOM 759 N N . SER A 1 99 ? 1.606 -3.704 10.391 1.00 98.50 99 SER A N 1
ATOM 760 C CA . SER A 1 99 ? 1.953 -3.343 11.763 1.00 98.50 99 SER A CA 1
ATOM 761 C C . SER A 1 99 ? 1.750 -1.844 12.013 1.00 98.50 99 SER A C 1
ATOM 763 O O . SER A 1 99 ? 1.097 -1.449 12.980 1.00 98.50 99 SER A O 1
ATOM 765 N N . ALA A 1 100 ? 2.226 -0.991 11.105 1.00 98.56 100 ALA A N 1
ATOM 766 C CA . ALA A 1 100 ? 2.095 0.456 11.224 1.00 98.56 100 ALA A CA 1
ATOM 767 C C . ALA A 1 100 ? 0.645 0.949 11.139 1.00 98.56 100 ALA A C 1
ATOM 769 O O . ALA A 1 100 ? 0.344 2.005 11.675 1.00 98.56 100 ALA A O 1
ATOM 770 N N . LEU A 1 101 ? -0.279 0.207 10.531 1.00 98.62 101 LEU A N 1
ATOM 771 C CA . LEU A 1 101 ? -1.691 0.587 10.419 1.00 98.62 101 LEU A CA 1
ATOM 772 C C . LEU A 1 101 ? -2.628 -0.273 11.281 1.00 98.62 101 LEU A C 1
ATOM 774 O O . LEU A 1 101 ? -3.839 -0.079 11.227 1.00 98.62 101 LEU A O 1
ATOM 778 N N . ASN A 1 102 ? -2.086 -1.159 12.124 1.00 98.00 102 ASN A N 1
ATOM 779 C CA . ASN A 1 102 ? -2.846 -2.087 12.972 1.00 98.00 102 ASN A CA 1
ATOM 780 C C . ASN A 1 102 ? -3.890 -2.900 12.182 1.00 98.00 102 ASN A C 1
ATOM 782 O O . ASN A 1 102 ? -5.031 -3.066 12.619 1.00 98.00 102 ASN A O 1
ATOM 786 N N . LEU A 1 103 ? -3.512 -3.373 10.994 1.00 98.31 103 LEU A N 1
ATOM 787 C CA . LEU A 1 103 ? -4.390 -4.174 10.144 1.00 98.31 103 LEU A CA 1
ATOM 788 C C . LEU A 1 103 ? -4.305 -5.661 10.532 1.00 98.31 103 LEU A C 1
ATOM 790 O O . LEU A 1 103 ? -3.311 -6.087 11.125 1.00 98.31 103 LEU A O 1
ATOM 794 N N . PRO A 1 104 ? -5.318 -6.475 10.188 1.00 98.19 104 PRO A N 1
ATOM 795 C CA . PRO A 1 104 ? -5.200 -7.927 10.244 1.00 98.19 104 PRO A CA 1
ATOM 796 C C . PRO A 1 104 ? -4.046 -8.446 9.361 1.00 98.19 104 PRO A C 1
ATOM 798 O O . PRO A 1 104 ? -3.605 -7.738 8.450 1.00 98.19 104 PRO A O 1
ATOM 801 N N . PRO A 1 105 ? -3.574 -9.685 9.590 1.00 97.81 105 PRO A N 1
ATOM 802 C CA . PRO A 1 105 ? -2.630 -10.351 8.693 1.00 97.81 105 PRO A CA 1
ATOM 803 C C . PRO A 1 105 ? -3.150 -10.436 7.250 1.00 97.81 105 PRO A C 1
ATOM 805 O O . PRO A 1 105 ? -4.357 -10.394 7.018 1.00 97.81 105 PRO A O 1
ATOM 808 N N . VAL A 1 106 ? -2.235 -10.581 6.285 1.00 98.19 106 VAL A N 1
ATOM 809 C CA . VAL A 1 106 ? -2.592 -10.773 4.869 1.00 98.19 106 VAL A CA 1
ATOM 810 C C . VAL A 1 106 ? -3.368 -12.079 4.693 1.00 98.19 106 VAL A C 1
ATOM 812 O O . VAL A 1 106 ? -2.896 -13.134 5.107 1.00 98.19 106 VAL A O 1
ATOM 815 N N . ASP A 1 107 ? -4.519 -12.006 4.026 1.00 98.38 107 ASP A N 1
ATOM 816 C CA . ASP A 1 107 ? -5.308 -13.170 3.613 1.00 98.38 107 ASP A CA 1
ATOM 817 C C . ASP A 1 107 ? -4.828 -13.742 2.267 1.00 98.38 107 ASP A C 1
ATOM 819 O O . ASP A 1 107 ? -4.889 -14.948 2.045 1.00 98.38 107 ASP A O 1
ATOM 823 N N . GLU A 1 108 ? -4.372 -12.886 1.345 1.00 97.94 108 GLU A N 1
ATOM 824 C CA . GLU A 1 108 ? -3.918 -13.293 0.008 1.00 97.94 108 GLU A CA 1
ATOM 825 C C . GLU A 1 108 ? -2.775 -12.399 -0.499 1.00 97.94 108 GLU A C 1
ATOM 827 O O . GLU A 1 108 ? -2.898 -11.170 -0.531 1.00 97.94 108 GLU A O 1
ATOM 832 N N . VAL A 1 109 ? -1.679 -13.021 -0.942 1.00 97.88 109 VAL A N 1
ATOM 833 C CA . VAL A 1 109 ? -0.561 -12.354 -1.624 1.00 97.88 109 VAL A CA 1
ATOM 834 C C . VAL A 1 109 ? -0.666 -12.617 -3.123 1.00 97.88 109 VAL A C 1
ATOM 836 O O . VAL A 1 109 ? -0.716 -13.764 -3.552 1.00 97.88 109 VAL A O 1
ATOM 839 N N . ILE A 1 110 ? -0.664 -11.547 -3.909 1.00 97.44 110 ILE A N 1
ATOM 840 C CA . ILE A 1 110 ? -0.679 -11.550 -5.371 1.00 97.44 110 ILE A CA 1
ATOM 841 C C . ILE A 1 110 ? 0.685 -11.034 -5.821 1.00 97.44 110 ILE A C 1
ATOM 843 O O . ILE A 1 110 ? 1.060 -9.909 -5.466 1.00 97.44 110 ILE A O 1
ATOM 847 N N . ARG A 1 111 ? 1.445 -11.824 -6.582 1.00 96.75 111 ARG A N 1
ATOM 848 C CA . ARG A 1 111 ? 2.710 -11.347 -7.150 1.00 96.75 111 ARG A CA 1
ATOM 849 C C . ARG A 1 111 ? 2.426 -10.660 -8.481 1.00 96.75 111 ARG A C 1
ATOM 851 O O . ARG A 1 111 ? 1.475 -11.004 -9.180 1.00 96.75 111 ARG A O 1
ATOM 858 N N . ILE A 1 112 ? 3.205 -9.638 -8.826 1.00 94.44 112 ILE A N 1
ATOM 859 C CA . ILE A 1 112 ? 2.997 -8.897 -10.077 1.00 94.44 112 ILE A CA 1
ATOM 860 C C . ILE A 1 112 ? 3.155 -9.815 -11.295 1.00 94.44 112 ILE A C 1
ATOM 862 O O . ILE A 1 112 ? 2.450 -9.645 -12.283 1.00 94.44 112 ILE A O 1
ATOM 866 N N . GLU A 1 113 ? 4.017 -10.820 -11.178 1.00 93.38 113 GLU A N 1
ATOM 867 C CA . GLU A 1 113 ? 4.285 -11.852 -12.174 1.00 93.38 113 GLU A CA 1
ATOM 868 C C . GLU A 1 113 ? 3.072 -12.768 -12.420 1.00 93.38 113 GLU A C 1
ATOM 870 O O . GLU A 1 113 ? 2.956 -13.347 -13.495 1.00 93.38 113 GLU A O 1
ATOM 875 N N . ASP A 1 114 ? 2.130 -12.852 -11.473 1.00 92.00 114 ASP A N 1
ATOM 876 C CA . ASP A 1 114 ? 0.897 -13.638 -11.624 1.00 92.00 114 ASP A CA 1
ATOM 877 C C . ASP A 1 114 ? -0.180 -12.886 -12.429 1.00 92.00 114 ASP A C 1
ATOM 879 O O . ASP A 1 114 ? -1.188 -13.462 -12.842 1.00 92.00 114 ASP A O 1
ATOM 883 N N . VAL A 1 115 ? -0.007 -11.572 -12.615 1.00 91.25 115 VAL A N 1
ATOM 884 C CA . VAL A 1 115 ? -1.026 -10.667 -13.182 1.00 91.25 115 VAL A CA 1
ATOM 885 C C . VAL A 1 115 ? -0.498 -9.779 -14.311 1.00 91.25 115 VAL A C 1
ATOM 887 O O . VAL A 1 115 ? -1.237 -8.938 -14.834 1.00 91.25 115 VAL A O 1
ATOM 890 N N . ALA A 1 116 ? 0.773 -9.926 -14.676 1.00 89.56 116 ALA A N 1
ATOM 891 C CA . ALA A 1 116 ? 1.412 -9.209 -15.766 1.00 89.56 116 ALA A CA 1
ATOM 892 C C . ALA A 1 116 ? 2.426 -10.109 -16.474 1.00 89.56 116 ALA A C 1
ATOM 894 O O . ALA A 1 116 ? 3.166 -10.861 -15.843 1.00 89.56 116 ALA A O 1
ATOM 895 N N . THR A 1 117 ? 2.463 -9.998 -17.797 1.00 91.75 117 THR A N 1
ATOM 896 C CA . THR A 1 117 ? 3.453 -10.694 -18.625 1.00 91.75 117 THR A CA 1
ATOM 897 C C . THR A 1 117 ? 4.849 -10.084 -18.444 1.00 91.75 117 THR A C 1
ATOM 899 O O . THR A 1 117 ? 4.960 -8.903 -18.088 1.00 91.75 117 THR A O 1
ATOM 902 N N . PRO A 1 118 ? 5.931 -10.840 -18.709 1.00 90.75 118 PRO A N 1
ATOM 903 C CA . PRO A 1 118 ? 7.288 -10.296 -18.706 1.00 90.75 118 PRO A CA 1
ATOM 904 C C . PRO A 1 118 ? 7.430 -9.050 -19.591 1.00 90.75 118 PRO A C 1
ATOM 906 O O . PRO A 1 118 ? 8.045 -8.070 -19.178 1.00 90.75 118 PRO A O 1
ATOM 909 N N . GLU A 1 119 ? 6.800 -9.045 -20.766 1.00 90.94 119 GLU A N 1
ATOM 910 C CA . GLU A 1 119 ? 6.820 -7.924 -21.708 1.00 90.94 119 GLU A CA 1
ATOM 911 C C . GLU A 1 119 ? 6.150 -6.672 -21.123 1.00 90.94 119 GLU A C 1
ATOM 913 O O . GLU A 1 119 ? 6.683 -5.569 -21.239 1.00 90.94 119 GLU A O 1
ATOM 918 N N . GLU A 1 120 ? 5.007 -6.825 -20.445 1.00 88.62 120 GLU A N 1
ATOM 919 C CA . GLU A 1 120 ? 4.329 -5.719 -19.757 1.00 88.62 120 GLU A CA 1
ATOM 920 C C . GLU A 1 120 ? 5.153 -5.179 -18.580 1.00 88.62 120 GLU A C 1
ATOM 922 O O . GLU A 1 120 ? 5.190 -3.966 -18.351 1.00 88.62 120 GLU A O 1
ATOM 927 N N . ILE A 1 121 ? 5.819 -6.065 -17.833 1.00 88.75 121 ILE A N 1
ATOM 928 C CA . ILE A 1 121 ? 6.696 -5.682 -16.722 1.00 88.75 121 ILE A CA 1
ATOM 929 C C . ILE A 1 121 ? 7.890 -4.877 -17.242 1.00 88.75 121 ILE A C 1
ATOM 931 O O . ILE A 1 121 ? 8.197 -3.817 -16.688 1.00 88.75 121 ILE A O 1
ATOM 935 N N . GLU A 1 122 ? 8.547 -5.342 -18.304 1.00 88.19 122 GLU A N 1
ATOM 936 C CA . GLU A 1 122 ? 9.685 -4.642 -18.902 1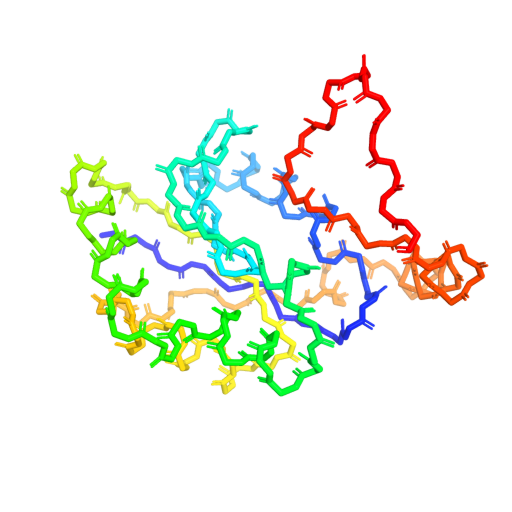.00 88.19 122 GLU A CA 1
ATOM 937 C C . GLU A 1 122 ? 9.267 -3.315 -19.542 1.00 88.19 122 GLU A C 1
ATOM 939 O O . GLU A 1 122 ? 9.943 -2.304 -19.343 1.00 88.19 122 GLU A O 1
ATOM 944 N N . ALA A 1 123 ? 8.106 -3.258 -20.200 1.00 86.38 123 ALA A N 1
ATOM 945 C CA . ALA A 1 123 ? 7.547 -2.000 -20.689 1.00 86.38 123 ALA A CA 1
ATOM 946 C C . ALA A 1 123 ? 7.325 -0.996 -19.543 1.00 86.38 123 ALA A C 1
ATOM 948 O O . ALA A 1 123 ? 7.750 0.157 -19.637 1.00 86.38 123 ALA A O 1
ATOM 949 N N . ALA A 1 124 ? 6.738 -1.431 -18.422 1.00 85.44 124 ALA A N 1
ATOM 950 C CA . ALA A 1 124 ? 6.519 -0.574 -17.257 1.00 85.44 124 ALA A CA 1
ATOM 951 C C . ALA A 1 124 ? 7.836 -0.070 -16.636 1.00 85.44 124 ALA A C 1
ATOM 953 O O . ALA A 1 124 ? 7.943 1.108 -16.267 1.00 85.44 124 ALA A O 1
ATOM 954 N N . LYS A 1 125 ? 8.858 -0.933 -16.552 1.00 85.81 125 LYS A N 1
ATOM 955 C CA . LYS A 1 125 ? 10.201 -0.551 -16.093 1.00 85.81 125 LYS A CA 1
ATOM 956 C C . LYS A 1 125 ? 10.841 0.465 -17.037 1.00 85.81 125 LYS A C 1
ATOM 958 O O . LYS A 1 125 ? 11.380 1.463 -16.556 1.00 85.81 125 LYS A O 1
ATOM 963 N N . HIS A 1 126 ? 10.748 0.246 -18.347 1.00 84.56 126 HIS A N 1
ATOM 964 C CA . HIS A 1 126 ? 11.297 1.149 -19.353 1.00 84.56 126 HIS A CA 1
ATOM 965 C C . HIS A 1 126 ? 10.634 2.528 -19.285 1.00 84.56 126 HIS A C 1
ATOM 967 O O . HIS A 1 126 ? 11.333 3.532 -19.185 1.00 84.56 126 HIS A O 1
ATOM 973 N N . THR A 1 127 ? 9.300 2.600 -19.235 1.00 79.38 127 THR A N 1
ATOM 974 C CA . THR A 1 127 ? 8.564 3.866 -19.060 1.00 79.38 127 THR A CA 1
ATOM 975 C C . THR A 1 127 ? 9.019 4.612 -17.807 1.00 79.38 127 THR A C 1
ATOM 977 O O . THR A 1 127 ? 9.297 5.810 -17.853 1.00 79.38 127 THR A O 1
ATOM 980 N N . ARG A 1 128 ? 9.176 3.907 -16.682 1.00 78.25 128 ARG A N 1
ATOM 981 C CA . ARG A 1 128 ? 9.667 4.509 -15.437 1.00 78.25 128 ARG A CA 1
ATOM 982 C C . ARG A 1 128 ? 11.081 5.076 -15.567 1.00 78.25 128 ARG A C 1
ATOM 984 O O . ARG A 1 128 ? 11.358 6.110 -14.966 1.00 78.25 128 ARG A O 1
ATOM 991 N N . GLN A 1 129 ? 11.975 4.391 -16.277 1.00 77.56 129 GLN A N 1
ATOM 992 C CA . GLN A 1 129 ? 13.358 4.835 -16.472 1.00 77.56 129 GLN A CA 1
ATOM 993 C C . GLN A 1 129 ? 13.452 6.001 -17.460 1.00 77.56 129 GLN A C 1
ATOM 995 O O . GLN A 1 129 ? 14.150 6.972 -17.184 1.00 77.56 129 GLN A O 1
ATOM 1000 N N . ALA A 1 130 ? 12.742 5.909 -18.584 1.00 72.44 130 ALA A N 1
ATOM 1001 C CA . ALA A 1 130 ? 12.803 6.878 -19.670 1.00 72.44 130 ALA A CA 1
ATOM 1002 C C . ALA A 1 130 ? 12.079 8.189 -19.333 1.00 72.44 130 ALA A C 1
ATOM 1004 O O . ALA A 1 130 ? 12.571 9.266 -19.656 1.00 72.44 130 ALA A O 1
ATOM 1005 N N . GLU A 1 131 ? 10.921 8.107 -18.674 1.00 63.62 131 GLU A N 1
ATOM 1006 C CA . GLU A 1 131 ? 10.046 9.264 -18.457 1.00 63.62 131 GLU A CA 1
ATOM 1007 C C . GLU A 1 131 ? 10.027 9.734 -16.995 1.00 63.62 131 GLU A C 1
ATOM 1009 O O . GLU A 1 131 ? 9.453 10.775 -16.686 1.00 63.62 131 GLU A O 1
ATOM 1014 N N . GLY A 1 132 ? 10.609 8.963 -16.067 1.00 60.84 132 GLY A N 1
ATOM 1015 C CA . GLY A 1 132 ? 10.539 9.236 -14.626 1.00 60.84 132 GLY A CA 1
ATOM 1016 C C . GLY A 1 132 ? 9.136 9.070 -14.020 1.00 60.84 132 GLY A C 1
ATOM 1017 O O . GLY A 1 132 ? 8.955 9.250 -12.815 1.00 60.84 132 GLY A O 1
ATOM 1018 N N . ILE A 1 133 ? 8.132 8.702 -14.822 1.00 59.47 133 ILE A N 1
ATOM 1019 C CA . ILE A 1 133 ? 6.724 8.687 -14.418 1.00 59.47 133 ILE A CA 1
ATOM 1020 C C . ILE A 1 133 ? 6.453 7.540 -13.439 1.00 59.47 133 ILE A C 1
ATOM 1022 O O . ILE A 1 133 ? 6.607 6.359 -13.759 1.00 59.47 133 ILE A O 1
ATOM 1026 N N . HIS A 1 134 ? 5.983 7.879 -12.231 1.00 61.03 134 HIS A N 1
ATOM 1027 C CA . HIS A 1 134 ? 5.380 6.920 -11.294 1.00 61.03 134 HIS A CA 1
ATOM 1028 C C . HIS A 1 134 ? 3.899 7.198 -11.111 1.00 61.03 134 HIS A C 1
ATOM 1030 O O . HIS A 1 134 ? 3.503 8.147 -10.431 1.00 61.03 134 HIS A O 1
ATOM 1036 N N . VAL A 1 135 ? 3.082 6.274 -11.593 1.00 60.50 135 VAL A N 1
ATOM 1037 C CA . VAL A 1 135 ? 1.628 6.292 -11.422 1.00 60.50 135 VAL A CA 1
ATOM 1038 C C . VAL A 1 135 ? 1.260 6.184 -9.931 1.00 60.50 135 VAL A C 1
ATOM 1040 O O . VAL A 1 135 ? 1.840 5.380 -9.203 1.00 60.50 135 VAL A O 1
ATOM 1043 N N . ILE A 1 136 ? 0.345 7.030 -9.448 1.00 60.84 136 ILE A N 1
ATOM 1044 C CA . ILE A 1 136 ? -0.402 6.829 -8.188 1.00 60.84 136 ILE A CA 1
ATOM 1045 C C . ILE A 1 136 ? -1.728 6.168 -8.594 1.00 60.84 136 ILE A C 1
ATOM 1047 O O . ILE A 1 136 ? -2.267 6.567 -9.628 1.00 60.84 136 ILE A O 1
ATOM 1051 N N . PRO A 1 137 ? -2.281 5.198 -7.843 1.00 57.38 137 PRO A N 1
ATOM 1052 C CA . PRO A 1 137 ? -3.536 4.532 -8.195 1.00 57.38 137 PRO A CA 1
ATOM 1053 C C . PRO A 1 137 ? -4.763 5.434 -7.959 1.00 57.38 137 PRO A C 1
ATOM 1055 O O . PRO A 1 137 ? -5.713 5.049 -7.290 1.00 57.38 137 PRO A O 1
ATOM 1058 N N . VAL A 1 138 ? -4.769 6.644 -8.514 1.00 43.81 138 VAL A N 1
ATOM 1059 C CA . VAL A 1 138 ? -5.942 7.507 -8.677 1.00 43.81 138 VAL A CA 1
ATOM 1060 C C . VAL A 1 138 ? -5.911 8.108 -10.088 1.00 43.81 138 VAL A C 1
ATOM 1062 O O . VAL A 1 138 ? -4.836 8.482 -10.561 1.00 43.81 138 VAL A O 1
ATOM 1065 N N . PRO A 1 139 ? -7.054 8.222 -10.787 1.00 40.94 139 PRO A N 1
ATOM 1066 C CA . PRO A 1 139 ? -7.127 8.941 -12.049 1.00 40.94 139 PRO A CA 1
ATOM 1067 C C . PRO A 1 139 ? -6.714 10.397 -11.832 1.00 40.94 139 PRO A C 1
ATOM 1069 O O . PRO A 1 139 ? -7.312 11.108 -11.022 1.00 40.94 139 PRO A O 1
ATOM 1072 N N . ILE A 1 140 ? -5.707 10.855 -12.574 1.00 44.31 140 ILE A N 1
ATOM 1073 C CA . ILE A 1 140 ? -5.394 12.278 -12.667 1.00 44.31 140 ILE A CA 1
ATOM 1074 C C . ILE A 1 140 ? -6.509 12.892 -13.515 1.00 44.31 140 ILE A C 1
ATOM 1076 O O . ILE A 1 140 ? -6.562 12.686 -14.728 1.00 44.31 140 ILE A O 1
ATOM 1080 N N . VAL A 1 141 ? -7.430 13.628 -12.893 1.00 36.75 141 VAL A N 1
ATOM 1081 C CA . VAL A 1 141 ? -8.296 14.536 -13.651 1.00 36.75 141 VAL A CA 1
ATOM 1082 C C . VAL A 1 141 ? -7.352 15.534 -14.319 1.00 36.75 141 VAL A C 1
ATOM 1084 O O . VAL A 1 141 ? -6.548 16.150 -13.622 1.00 36.75 141 VAL A O 1
ATOM 1087 N N . LYS A 1 142 ? -7.376 15.632 -15.655 1.00 35.03 142 LYS A N 1
ATOM 1088 C CA . LYS A 1 142 ? -6.534 16.548 -16.443 1.00 35.03 142 LYS A CA 1
ATOM 1089 C C . LYS A 1 142 ? -6.630 17.976 -15.888 1.00 35.03 142 LYS A C 1
ATOM 1091 O O . LYS A 1 142 ? -7.533 18.719 -16.240 1.00 35.03 142 LYS A O 1
ATOM 1096 N N . ASN A 1 143 ? -5.682 18.326 -15.029 1.00 30.23 143 ASN A N 1
ATOM 1097 C CA . ASN A 1 143 ? -5.121 19.653 -14.839 1.00 30.23 143 ASN A CA 1
ATOM 1098 C C . ASN A 1 143 ? -3.722 19.448 -14.247 1.00 30.23 143 ASN A C 1
ATOM 1100 O O . ASN A 1 143 ? -3.530 19.304 -13.045 1.00 30.23 143 ASN A O 1
ATOM 1104 N N . SER A 1 144 ? -2.773 19.315 -15.172 1.00 38.47 144 SER A N 1
ATOM 1105 C CA . SER A 1 144 ? -1.343 19.600 -15.063 1.00 38.47 144 SER A CA 1
ATOM 1106 C C . SER A 1 144 ? -0.711 19.561 -13.671 1.00 38.47 144 SER A C 1
ATOM 1108 O O . SER A 1 144 ? -0.459 20.6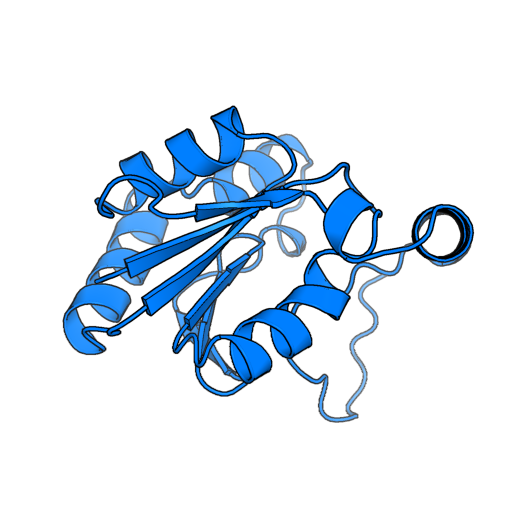16 -13.104 1.00 38.47 144 SER A O 1
ATOM 1110 N N . ILE A 1 145 ? -0.313 18.377 -13.196 1.00 32.06 145 ILE A N 1
ATOM 1111 C CA . ILE A 1 145 ? 0.935 18.235 -12.430 1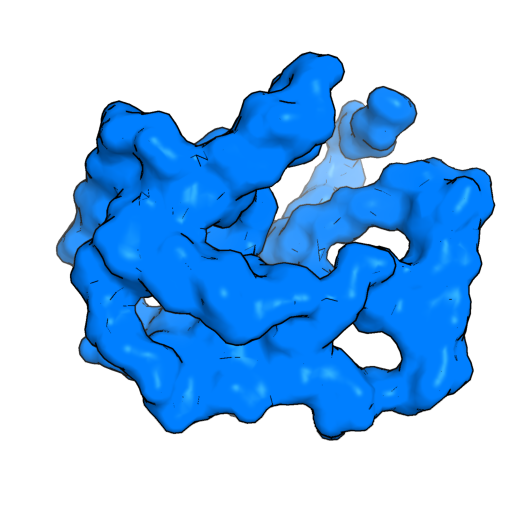.00 32.06 145 ILE A CA 1
ATOM 1112 C C . ILE A 1 145 ? 1.584 16.900 -12.818 1.00 32.06 145 ILE A C 1
ATOM 1114 O O . ILE A 1 145 ? 1.363 15.865 -12.194 1.00 32.06 145 ILE A O 1
ATOM 1118 N N . CYS A 1 146 ? 2.388 16.930 -13.879 1.00 35.75 146 CYS A N 1
ATOM 1119 C CA . CYS A 1 146 ? 3.495 15.994 -14.013 1.00 35.75 146 CYS A CA 1
ATOM 1120 C C . CYS A 1 146 ? 4.561 16.500 -13.032 1.00 35.75 146 CYS A C 1
ATOM 1122 O O . CYS A 1 146 ? 5.128 17.572 -13.253 1.00 35.75 146 CYS A O 1
ATOM 1124 N N . LEU A 1 147 ? 4.745 15.825 -11.896 1.00 35.06 147 LEU A N 1
ATOM 1125 C CA . LEU A 1 147 ? 5.882 16.119 -11.025 1.00 35.06 147 LEU A CA 1
ATOM 1126 C C . LEU A 1 147 ? 7.124 15.589 -11.747 1.00 35.06 147 LEU A C 1
ATOM 1128 O O . LEU A 1 147 ? 7.271 14.377 -11.892 1.00 35.06 147 LEU A O 1
ATOM 1132 N N . LYS A 1 148 ? 7.933 16.519 -12.263 1.00 33.41 148 LYS A N 1
ATOM 1133 C CA . LYS A 1 148 ? 9.323 16.267 -12.650 1.00 33.41 148 LYS A CA 1
ATOM 1134 C C . LYS A 1 148 ? 10.161 15.940 -11.420 1.00 33.41 148 LYS A C 1
ATOM 1136 O O . LYS A 1 148 ? 9.852 16.509 -10.347 1.00 33.41 148 LYS A O 1
#